Protein AF-A0A929BT39-F1 (afdb_monomer)

Radius of gyration: 15.06 Å; Cα contacts (8 Å, |Δi|>4): 38; chains: 1; bounding box: 34×22×45 Å

pLDDT: mean 76.5, std 16.98, range [36.22, 92.81]

Secondary structure (DSSP, 8-state):
-----TT-TT-TTHHHHHHHHHHHHHHHHTT--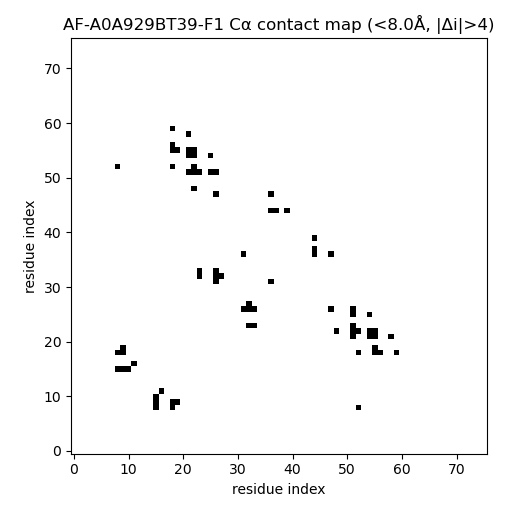TTTTTTS-HHHHHHHHHHHHHHHHHHHHHHHHHHHHHHHHS--

Mean predicted aligned error: 9.37 Å

Structure (mmCIF, N/CA/C/O backbone):
data_AF-A0A929BT39-F1
#
_entry.id   AF-A0A929BT39-F1
#
loop_
_atom_site.group_PDB
_atom_site.id
_atom_site.type_symbol
_atom_site.label_atom_id
_atom_site.label_alt_id
_atom_site.label_comp_id
_atom_site.label_asym_id
_atom_site.label_entity_id
_atom_site.label_seq_id
_atom_site.pdbx_PDB_ins_code
_atom_site.Cartn_x
_atom_site.Cartn_y
_atom_site.Cartn_z
_atom_site.occupancy
_atom_site.B_iso_or_equiv
_atom_site.auth_seq_id
_atom_site.auth_comp_id
_atom_site.auth_asym_id
_atom_site.auth_atom_id
_atom_site.pdbx_PDB_model_num
ATOM 1 N N . MET A 1 1 ? 19.912 -8.524 11.531 1.00 36.22 1 MET A N 1
ATOM 2 C CA . MET A 1 1 ? 18.516 -8.068 11.667 1.00 36.22 1 MET A CA 1
ATOM 3 C C . MET A 1 1 ? 18.551 -6.556 11.525 1.00 36.22 1 MET A C 1
ATOM 5 O O . MET A 1 1 ? 18.790 -5.869 12.508 1.00 36.22 1 MET A O 1
ATOM 9 N N . SER A 1 2 ? 18.517 -6.050 10.293 1.00 40.84 2 SER A N 1
ATOM 10 C CA . SER A 1 2 ? 18.590 -4.604 10.060 1.00 40.84 2 SER A CA 1
ATOM 11 C C . SER A 1 2 ? 17.262 -3.969 10.477 1.00 40.84 2 SER A C 1
ATOM 13 O O . SER A 1 2 ? 16.220 -4.587 10.235 1.00 40.84 2 SER A O 1
ATOM 15 N N . PRO A 1 3 ? 17.283 -2.800 11.138 1.00 47.56 3 PRO A N 1
ATOM 16 C CA . PRO A 1 3 ? 16.067 -2.114 11.527 1.00 47.56 3 PRO A CA 1
ATOM 17 C C . PRO A 1 3 ? 15.300 -1.770 10.254 1.00 47.56 3 PRO A C 1
ATOM 19 O O . PRO A 1 3 ? 15.831 -1.194 9.315 1.00 47.56 3 PRO A O 1
ATOM 22 N N . ILE A 1 4 ? 14.054 -2.212 10.205 1.00 49.75 4 ILE A N 1
ATOM 23 C CA . ILE A 1 4 ? 13.041 -1.677 9.306 1.00 49.75 4 ILE A CA 1
ATOM 24 C C . ILE A 1 4 ? 12.921 -0.187 9.628 1.00 49.75 4 ILE A C 1
ATOM 26 O O . ILE A 1 4 ? 12.226 0.194 10.570 1.00 49.75 4 ILE A O 1
ATOM 30 N N . ASP A 1 5 ? 13.670 0.631 8.891 1.00 43.75 5 ASP A N 1
ATOM 31 C CA . ASP A 1 5 ? 13.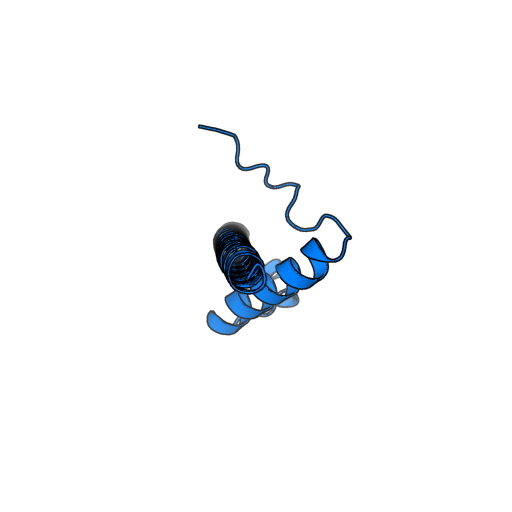591 2.086 8.897 1.00 43.75 5 ASP A CA 1
ATOM 32 C C . ASP A 1 5 ? 12.180 2.494 8.449 1.00 43.75 5 ASP A C 1
ATOM 34 O O . ASP A 1 5 ? 11.894 2.729 7.275 1.00 43.75 5 ASP A O 1
ATOM 38 N N . SER A 1 6 ? 11.274 2.552 9.424 1.00 48.16 6 SER A N 1
ATOM 39 C CA . SER A 1 6 ? 9.871 2.962 9.303 1.00 48.16 6 SER A CA 1
ATOM 40 C C . SER A 1 6 ? 9.701 4.431 8.869 1.00 48.16 6 SER A C 1
ATOM 42 O O . SER A 1 6 ? 8.575 4.922 8.830 1.00 48.16 6 SER A O 1
ATOM 44 N N . GLU A 1 7 ? 10.793 5.132 8.557 1.00 45.59 7 GLU A N 1
ATOM 45 C CA . GLU A 1 7 ? 10.832 6.546 8.172 1.00 45.59 7 GLU A CA 1
ATOM 46 C C . GLU A 1 7 ? 11.063 6.777 6.667 1.00 45.59 7 GLU A C 1
ATOM 48 O O . GLU A 1 7 ? 11.033 7.923 6.228 1.00 45.59 7 GLU A O 1
ATOM 53 N N . ASN A 1 8 ? 11.236 5.730 5.845 1.00 50.00 8 ASN A N 1
ATOM 54 C CA . ASN A 1 8 ? 11.607 5.911 4.430 1.00 50.00 8 ASN A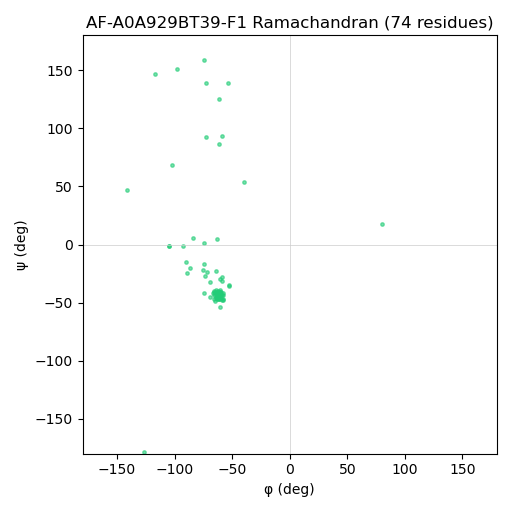 CA 1
ATOM 55 C C . ASN A 1 8 ? 10.484 5.680 3.397 1.00 50.00 8 ASN A C 1
ATOM 57 O O . ASN A 1 8 ? 10.706 5.852 2.203 1.00 50.00 8 ASN A O 1
ATOM 61 N N . CYS A 1 9 ? 9.269 5.320 3.814 1.00 48.28 9 CYS A N 1
ATOM 62 C CA . CYS A 1 9 ? 8.186 4.944 2.890 1.00 48.28 9 CYS A CA 1
ATOM 63 C C . CYS A 1 9 ? 7.531 6.114 2.125 1.00 48.28 9 CYS A C 1
ATOM 65 O O . CYS A 1 9 ? 6.586 5.912 1.364 1.00 48.28 9 CYS A O 1
ATOM 67 N N . VAL A 1 10 ? 7.993 7.354 2.324 1.00 49.53 10 VAL A N 1
ATOM 68 C CA . VAL A 1 10 ? 7.526 8.531 1.566 1.00 49.53 10 VAL A CA 1
ATOM 69 C C . VAL A 1 10 ? 8.696 9.485 1.256 1.00 49.53 10 VAL A C 1
ATOM 71 O O . VAL A 1 10 ? 8.616 10.695 1.454 1.00 49.53 10 VAL A O 1
ATOM 74 N N . ALA A 1 11 ? 9.825 8.965 0.777 1.00 47.38 11 ALA A N 1
ATOM 75 C CA . ALA A 1 11 ? 10.915 9.785 0.241 1.00 47.38 11 ALA A CA 1
ATOM 76 C C . ALA A 1 11 ? 10.559 10.392 -1.138 1.00 47.38 11 ALA A C 1
ATOM 78 O O . ALA A 1 11 ? 10.797 9.771 -2.166 1.00 47.38 11 ALA A O 1
ATOM 79 N N . ALA A 1 12 ? 10.012 11.616 -1.152 1.00 43.81 12 ALA A N 1
ATOM 80 C CA . ALA A 1 12 ? 9.463 12.428 -2.263 1.00 43.81 12 ALA A CA 1
ATOM 81 C C . ALA A 1 12 ? 10.180 12.447 -3.654 1.00 43.81 12 ALA A C 1
ATOM 83 O O . ALA A 1 12 ? 10.448 13.506 -4.219 1.00 43.81 12 ALA A O 1
ATOM 84 N N . GLY A 1 13 ? 10.427 11.286 -4.260 1.00 49.12 13 GLY A N 1
ATOM 85 C CA . GLY A 1 13 ? 10.941 11.074 -5.614 1.00 49.12 13 GLY A CA 1
ATOM 86 C C . GLY A 1 13 ? 10.036 10.140 -6.437 1.00 49.12 13 GLY A C 1
ATOM 87 O O . GLY A 1 13 ? 9.004 9.678 -5.946 1.00 49.12 13 GLY A O 1
ATOM 88 N N . PRO A 1 14 ? 10.395 9.817 -7.696 1.00 53.44 14 PRO A N 1
ATOM 89 C CA . PRO A 1 14 ? 9.595 8.940 -8.566 1.00 53.44 14 PRO A CA 1
ATOM 90 C C . PRO A 1 14 ? 9.374 7.541 -7.969 1.00 53.44 14 PRO A C 1
ATOM 92 O O . PRO A 1 14 ? 8.341 6.919 -8.216 1.00 53.44 14 PRO A O 1
ATOM 95 N N . GLN A 1 15 ? 10.309 7.081 -7.135 1.00 59.59 15 GLN A N 1
ATOM 96 C CA . GLN A 1 15 ? 10.179 5.851 -6.362 1.00 59.59 15 GLN A CA 1
ATOM 97 C C . GLN A 1 15 ? 9.056 5.954 -5.322 1.00 59.59 15 GLN A C 1
ATOM 99 O O . GLN A 1 15 ? 8.246 5.039 -5.248 1.00 59.59 15 GLN A O 1
ATOM 104 N N . SER A 1 16 ? 8.895 7.095 -4.641 1.00 70.31 16 SER A N 1
ATOM 105 C CA . SER A 1 16 ? 7.767 7.302 -3.723 1.00 70.31 16 SER A CA 1
ATOM 106 C C . SER A 1 16 ? 6.426 7.527 -4.399 1.00 70.31 16 SER A C 1
ATOM 108 O O . SER A 1 16 ? 5.408 7.172 -3.819 1.00 70.31 16 SER A O 1
ATOM 110 N N . ALA A 1 17 ? 6.370 8.059 -5.623 1.00 81.19 17 ALA A N 1
ATOM 111 C CA . ALA A 1 17 ? 5.102 8.120 -6.356 1.00 81.19 17 ALA A CA 1
ATOM 112 C C . ALA A 1 17 ? 4.584 6.710 -6.699 1.00 81.19 17 ALA A C 1
ATOM 114 O O . ALA A 1 17 ? 3.389 6.431 -6.582 1.00 81.19 17 ALA A O 1
ATOM 115 N N . LEU A 1 18 ? 5.491 5.813 -7.096 1.00 84.62 18 LEU A N 1
ATOM 116 C CA . LEU A 1 18 ? 5.160 4.427 -7.410 1.00 84.62 18 LEU A CA 1
ATOM 117 C C . LEU A 1 18 ? 4.899 3.594 -6.148 1.00 84.62 18 LEU A C 1
ATOM 119 O O . LEU A 1 18 ? 3.943 2.825 -6.110 1.00 84.62 18 LEU A O 1
ATOM 123 N N . GLU A 1 19 ? 5.705 3.786 -5.107 1.00 83.81 19 GLU A N 1
ATOM 124 C CA . GLU A 1 19 ? 5.500 3.178 -3.793 1.00 83.81 19 GLU A CA 1
ATOM 125 C C . GLU A 1 19 ? 4.138 3.564 -3.218 1.00 83.81 19 GLU A C 1
ATOM 127 O O . GLU A 1 19 ? 3.368 2.683 -2.844 1.00 83.81 19 GLU A O 1
ATOM 132 N N . ARG A 1 20 ? 3.778 4.856 -3.264 1.00 85.44 20 ARG A N 1
ATOM 133 C CA . ARG A 1 20 ? 2.463 5.340 -2.828 1.00 85.44 20 ARG A CA 1
ATOM 134 C C . ARG A 1 20 ? 1.332 4.673 -3.600 1.00 85.44 20 ARG A C 1
ATOM 136 O O . ARG A 1 20 ? 0.364 4.245 -2.986 1.00 85.44 20 ARG A O 1
ATOM 143 N N . LYS A 1 21 ? 1.483 4.498 -4.916 1.00 90.31 21 LYS A N 1
ATOM 144 C CA . LYS A 1 21 ? 0.493 3.789 -5.736 1.00 90.31 21 LYS A CA 1
ATOM 145 C C . LYS A 1 21 ? 0.288 2.342 -5.271 1.00 90.31 21 LYS A C 1
ATOM 147 O O . LYS A 1 21 ? -0.854 1.903 -5.183 1.00 90.31 21 LYS A O 1
ATOM 152 N N . TYR A 1 22 ? 1.359 1.611 -4.956 1.00 91.00 22 TYR A N 1
ATOM 153 C CA . TYR A 1 22 ? 1.247 0.245 -4.427 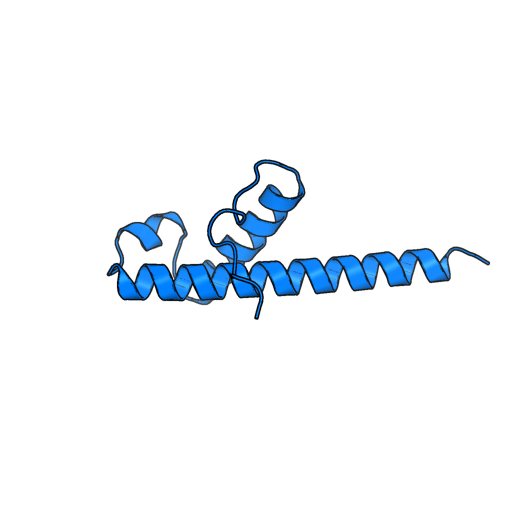1.00 91.00 22 TYR A CA 1
ATOM 154 C C . TYR A 1 22 ? 0.670 0.197 -3.014 1.00 91.00 22 TYR A C 1
ATOM 156 O O . TYR A 1 22 ? -0.049 -0.738 -2.669 1.00 91.00 22 TYR A O 1
ATOM 164 N N . LEU A 1 23 ? 0.952 1.216 -2.209 1.00 89.44 23 LEU A N 1
ATOM 165 C CA . LEU A 1 23 ? 0.382 1.379 -0.879 1.00 89.44 23 LEU A CA 1
ATOM 166 C C . LEU A 1 23 ? -1.137 1.591 -0.972 1.00 89.44 23 LEU A C 1
ATOM 168 O O . LEU A 1 23 ? -1.902 0.881 -0.328 1.00 89.44 23 LEU A O 1
ATOM 172 N N . GLU A 1 24 ? -1.581 2.501 -1.841 1.00 90.81 24 GLU A N 1
ATOM 173 C CA . GLU A 1 24 ? -2.998 2.742 -2.132 1.00 90.81 24 GLU A CA 1
ATOM 174 C C . GLU A 1 24 ? -3.692 1.497 -2.704 1.00 90.81 24 GLU A C 1
ATOM 176 O O . GLU A 1 24 ? -4.809 1.189 -2.300 1.00 90.81 24 GLU A O 1
ATOM 181 N N . GLU A 1 25 ? -3.030 0.753 -3.593 1.00 92.81 25 GLU A N 1
ATOM 182 C CA . GLU A 1 25 ? -3.531 -0.512 -4.149 1.00 92.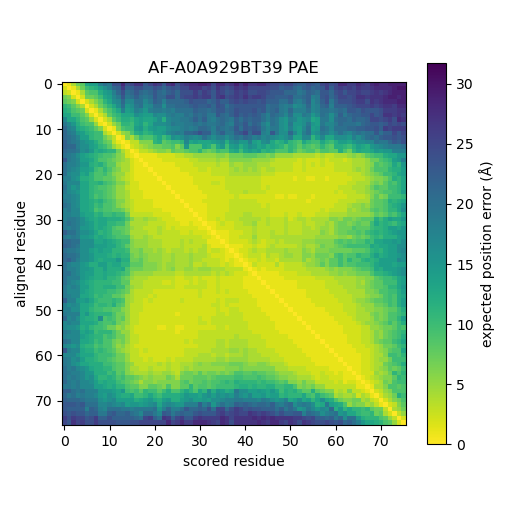81 25 GLU A CA 1
ATOM 183 C C . GLU A 1 25 ? -3.737 -1.573 -3.058 1.00 92.81 25 GLU A C 1
ATOM 185 O O . GLU A 1 25 ? -4.790 -2.213 -3.007 1.00 92.81 25 GLU A O 1
ATOM 190 N N . TYR A 1 26 ? -2.772 -1.727 -2.144 1.00 92.50 26 TYR A N 1
ATOM 191 C CA . TYR A 1 26 ? -2.895 -2.656 -1.021 1.00 92.50 26 TYR A CA 1
ATOM 192 C C . TYR A 1 26 ? -4.064 -2.287 -0.109 1.00 92.50 26 TYR A C 1
ATOM 194 O O . TYR A 1 26 ? -4.874 -3.142 0.251 1.00 92.50 26 TYR A O 1
ATOM 202 N N . LEU A 1 27 ? -4.174 -1.006 0.242 1.00 90.19 27 LEU A N 1
ATOM 203 C CA . LEU A 1 27 ? -5.248 -0.522 1.099 1.00 90.19 27 LEU A CA 1
ATOM 204 C C . LEU A 1 27 ? -6.616 -0.705 0.433 1.00 90.19 27 LEU A C 1
ATOM 206 O O . LEU A 1 27 ? -7.525 -1.240 1.067 1.00 90.19 27 LEU A O 1
ATOM 210 N N . GLN A 1 28 ? -6.742 -0.386 -0.859 1.00 92.69 28 GLN A N 1
ATOM 211 C CA . GLN A 1 28 ? -7.971 -0.627 -1.621 1.00 92.69 28 GLN A CA 1
ATOM 212 C C . GLN A 1 28 ? -8.328 -2.115 -1.665 1.00 92.69 28 GLN A C 1
ATOM 214 O O . GLN A 1 28 ? -9.494 -2.466 -1.497 1.00 92.69 28 GLN A O 1
ATOM 219 N N . SER A 1 29 ? -7.340 -3.007 -1.797 1.00 92.19 29 SER A N 1
ATOM 220 C CA . SER A 1 29 ? -7.560 -4.457 -1.716 1.00 92.19 29 SER A CA 1
ATOM 221 C C . SER A 1 29 ? -8.058 -4.918 -0.341 1.00 92.19 29 SER A C 1
ATOM 223 O O . SER A 1 29 ? -8.645 -5.997 -0.247 1.00 92.19 29 SER A O 1
ATOM 225 N N . LYS A 1 30 ? -7.816 -4.143 0.721 1.00 90.00 30 LYS A N 1
ATOM 226 C CA . LYS A 1 30 ? -8.356 -4.371 2.069 1.00 90.00 30 LYS A CA 1
ATOM 227 C C . LYS A 1 30 ? -9.667 -3.622 2.325 1.00 90.00 30 LYS A C 1
ATOM 229 O O . LYS A 1 30 ? -10.232 -3.773 3.400 1.00 90.00 30 LYS A O 1
ATOM 234 N N . GLY A 1 31 ? -10.159 -2.854 1.352 1.00 92.25 31 GLY A N 1
ATOM 235 C CA . GLY A 1 31 ? -11.373 -2.047 1.477 1.00 92.25 31 GLY A CA 1
ATOM 236 C C . GLY A 1 31 ? -11.172 -0.720 2.211 1.00 92.25 31 GLY A C 1
ATOM 237 O O . GLY A 1 31 ? -12.153 -0.129 2.646 1.00 92.25 31 GLY A O 1
ATOM 238 N N . HIS A 1 32 ? -9.930 -0.250 2.349 1.00 89.81 32 HIS A N 1
ATOM 239 C CA . HIS A 1 32 ? -9.600 1.005 3.021 1.00 89.81 32 HIS A CA 1
ATOM 240 C C . HIS A 1 32 ? -8.967 2.008 2.058 1.00 89.81 32 HIS A C 1
ATOM 242 O O . HIS A 1 32 ? -8.198 1.649 1.165 1.00 89.81 32 HIS A O 1
ATOM 248 N N . ARG A 1 33 ? -9.222 3.298 2.267 1.00 88.00 33 ARG A N 1
ATOM 249 C CA . ARG A 1 33 ? -8.479 4.380 1.610 1.00 88.00 33 ARG A CA 1
ATOM 250 C C . ARG A 1 33 ? -7.400 4.909 2.546 1.00 88.00 33 ARG A C 1
ATOM 252 O O . ARG A 1 33 ? -7.560 4.907 3.761 1.00 88.00 33 ARG A O 1
ATOM 259 N N . LEU A 1 34 ? -6.306 5.423 1.980 1.00 82.62 34 LEU A N 1
ATOM 260 C CA . LEU A 1 34 ? -5.194 6.011 2.745 1.00 82.62 34 LEU A CA 1
ATOM 261 C C . LEU A 1 34 ? -5.672 7.087 3.739 1.00 82.62 34 LEU A C 1
ATOM 263 O O . LEU A 1 34 ? -5.135 7.227 4.836 1.00 82.62 34 LEU A O 1
ATOM 267 N N . GLU A 1 35 ? -6.695 7.846 3.350 1.00 85.25 35 GLU A N 1
ATOM 268 C CA . GLU A 1 35 ? -7.306 8.880 4.178 1.00 85.25 35 GLU A CA 1
ATOM 269 C C . GLU A 1 35 ? -8.146 8.343 5.344 1.00 85.25 35 GLU A C 1
ATOM 271 O O . GLU A 1 35 ? -8.234 9.037 6.348 1.00 85.25 35 GLU A O 1
ATOM 276 N N . GLU A 1 36 ? -8.653 7.112 5.259 1.00 85.75 36 GLU A N 1
ATOM 277 C CA . GLU A 1 36 ? -9.446 6.450 6.308 1.00 85.75 36 GLU A CA 1
ATOM 278 C C . GLU A 1 36 ? -8.549 5.732 7.332 1.00 85.75 36 GLU A C 1
ATOM 280 O O . GLU A 1 36 ? -8.945 5.495 8.469 1.00 85.75 36 GLU A O 1
ATOM 285 N N . ILE A 1 37 ? -7.291 5.433 6.978 1.00 84.69 37 ILE A N 1
ATOM 286 C CA . ILE A 1 37 ? -6.334 4.760 7.879 1.00 84.69 37 ILE A CA 1
ATOM 287 C C . ILE A 1 37 ? -6.096 5.550 9.170 1.00 84.69 37 ILE A C 1
ATOM 289 O O . ILE A 1 37 ? -5.856 4.965 10.221 1.00 84.69 37 ILE A O 1
ATOM 293 N N . LYS A 1 38 ? -6.168 6.881 9.110 1.00 79.88 38 LYS A N 1
ATOM 294 C CA . LYS A 1 38 ? -5.993 7.769 10.277 1.00 79.88 38 LYS A CA 1
ATOM 295 C C . LYS A 1 38 ? -7.209 7.764 11.209 1.00 79.88 38 LYS A C 1
ATOM 297 O O . LYS A 1 38 ? -7.082 8.201 12.348 1.00 79.88 38 LYS A O 1
ATOM 302 N N . GLU A 1 39 ? -8.352 7.286 10.729 1.00 87.62 39 GLU A N 1
ATOM 303 C CA . GLU A 1 39 ? -9.593 7.150 11.498 1.00 87.62 39 GLU A CA 1
ATOM 304 C C . GLU A 1 39 ? -9.691 5.774 12.176 1.00 87.62 39 GLU A C 1
ATOM 306 O O . GLU A 1 39 ? -10.478 5.587 13.103 1.00 87.62 39 GLU A O 1
ATOM 311 N N . LEU A 1 40 ? -8.860 4.815 11.753 1.00 86.44 40 LEU A N 1
ATOM 312 C CA . LEU A 1 40 ? -8.780 3.489 12.352 1.00 86.44 40 LEU A CA 1
ATOM 313 C C . LEU A 1 40 ? -8.065 3.501 13.714 1.00 86.44 40 LEU A C 1
ATOM 315 O O . LEU A 1 40 ? -7.244 4.381 14.003 1.00 86.44 40 LEU A O 1
ATOM 319 N N . PRO A 1 41 ? -8.303 2.473 14.551 1.00 92.19 41 PRO A N 1
ATOM 320 C CA . PRO A 1 41 ? -7.543 2.270 15.775 1.00 92.19 41 PRO A CA 1
ATOM 321 C C . PRO A 1 41 ? -6.043 2.246 15.486 1.00 92.19 41 PRO A C 1
ATOM 323 O O . PRO A 1 41 ? -5.592 1.622 14.528 1.00 92.19 41 PRO A O 1
ATOM 326 N N . LYS A 1 42 ? -5.249 2.875 16.356 1.00 86.38 42 LYS A N 1
ATOM 327 C CA . LYS A 1 42 ? -3.797 3.035 16.168 1.00 86.38 42 LYS A CA 1
ATOM 328 C C . LYS A 1 42 ? -3.063 1.714 15.893 1.00 86.38 42 LYS A C 1
ATOM 330 O O . LYS A 1 42 ? -2.100 1.698 15.131 1.00 86.38 42 LYS A O 1
ATOM 335 N N . GLU A 1 43 ? -3.513 0.617 16.500 1.00 89.19 43 GLU A N 1
ATOM 336 C CA . GLU A 1 43 ? -2.966 -0.723 16.253 1.00 89.19 43 GLU A CA 1
ATOM 337 C C . GLU A 1 43 ? -3.291 -1.245 14.848 1.00 89.19 43 GLU A C 1
ATOM 339 O O . GLU A 1 43 ? -2.399 -1.733 14.154 1.00 89.19 43 GLU A O 1
ATOM 344 N N . GLU A 1 44 ? -4.539 -1.087 14.407 1.00 87.50 44 GLU A N 1
ATOM 345 C CA . GLU A 1 44 ? -5.014 -1.502 13.083 1.00 87.50 44 GLU A CA 1
ATOM 346 C C . GLU A 1 44 ? -4.337 -0.677 11.981 1.00 87.50 44 GLU A C 1
ATOM 348 O O . GLU A 1 44 ? -3.774 -1.220 11.032 1.00 87.50 44 GLU A O 1
ATOM 353 N N . ALA A 1 45 ? -4.289 0.646 12.162 1.00 86.75 45 ALA A N 1
ATOM 354 C CA . ALA A 1 45 ? -3.627 1.569 11.250 1.00 86.75 45 ALA A CA 1
ATOM 355 C C . ALA A 1 45 ? -2.139 1.229 11.080 1.00 86.75 45 ALA A C 1
ATOM 357 O O . ALA A 1 45 ? -1.620 1.200 9.962 1.00 86.75 45 ALA A O 1
ATOM 358 N N . LYS A 1 46 ? -1.447 0.920 12.188 1.00 86.12 46 LYS A N 1
ATOM 359 C CA . LYS A 1 46 ? -0.034 0.529 12.168 1.00 86.12 46 LYS A CA 1
ATOM 360 C C . LYS A 1 46 ? 0.176 -0.810 11.462 1.00 86.12 46 LYS A C 1
ATOM 362 O O . LYS A 1 46 ? 1.137 -0.939 10.701 1.00 86.12 46 LYS A O 1
ATOM 367 N N . ARG A 1 47 ? -0.698 -1.793 11.695 1.00 88.88 47 ARG A N 1
ATOM 368 C CA . ARG A 1 47 ? -0.659 -3.089 11.001 1.00 88.88 47 ARG A CA 1
ATOM 369 C C . ARG A 1 47 ? -0.837 -2.911 9.498 1.00 88.88 47 ARG A C 1
ATOM 371 O O . ARG A 1 47 ? 0.060 -3.285 8.746 1.00 88.88 47 ARG A O 1
ATOM 378 N N . LEU A 1 48 ? -1.904 -2.231 9.082 1.00 87.56 48 LEU A N 1
ATOM 379 C CA . LEU A 1 48 ? -2.204 -1.983 7.673 1.00 87.56 48 LEU A CA 1
ATOM 380 C C . LEU A 1 48 ? -1.083 -1.219 6.966 1.00 87.56 48 LEU A C 1
ATOM 382 O O . LEU A 1 48 ? -0.683 -1.611 5.875 1.00 87.56 48 LEU A O 1
ATOM 386 N N . MET A 1 49 ? -0.524 -0.179 7.592 1.00 85.38 49 MET A N 1
ATOM 387 C CA . MET A 1 49 ? 0.617 0.559 7.033 1.00 85.38 49 MET A CA 1
ATOM 388 C C . MET A 1 49 ? 1.869 -0.310 6.894 1.00 85.38 49 MET A C 1
ATOM 390 O O . MET A 1 49 ? 2.563 -0.232 5.882 1.00 85.38 49 MET A O 1
ATOM 394 N N . THR A 1 50 ? 2.150 -1.161 7.882 1.00 87.56 50 THR A N 1
ATOM 395 C CA . THR A 1 50 ? 3.305 -2.072 7.846 1.00 87.56 50 THR A CA 1
ATOM 396 C C . THR A 1 50 ? 3.165 -3.083 6.708 1.00 87.56 50 THR A C 1
ATOM 398 O O . THR A 1 50 ? 4.104 -3.307 5.939 1.00 87.56 50 THR A O 1
ATOM 401 N N . GLU A 1 51 ? 1.979 -3.672 6.567 1.00 89.56 51 GLU A N 1
ATOM 402 C CA . GLU A 1 51 ? 1.678 -4.609 5.489 1.00 89.56 51 GLU A CA 1
ATOM 403 C C . GLU A 1 51 ? 1.714 -3.924 4.116 1.00 89.56 51 GLU A C 1
ATOM 405 O O . GLU A 1 51 ? 2.325 -4.454 3.188 1.00 89.56 51 GLU A O 1
ATOM 410 N N 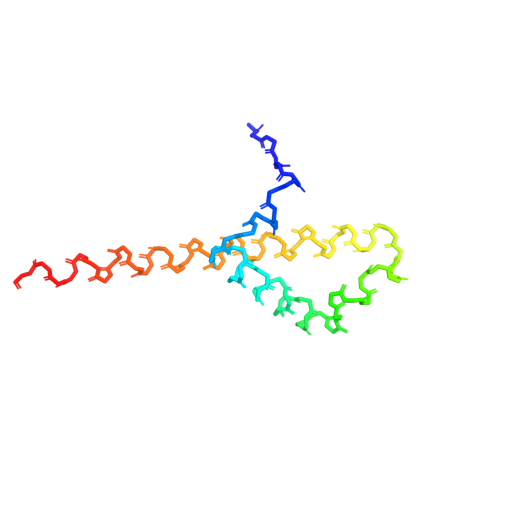. ALA A 1 52 ? 1.148 -2.720 3.995 1.00 88.19 52 ALA A N 1
ATOM 411 C CA . ALA A 1 52 ? 1.147 -1.947 2.756 1.00 88.19 52 ALA A CA 1
ATOM 412 C C . ALA A 1 52 ? 2.570 -1.554 2.321 1.00 88.19 52 ALA A C 1
ATOM 414 O O . ALA A 1 52 ? 2.924 -1.682 1.149 1.00 88.19 52 ALA A O 1
ATOM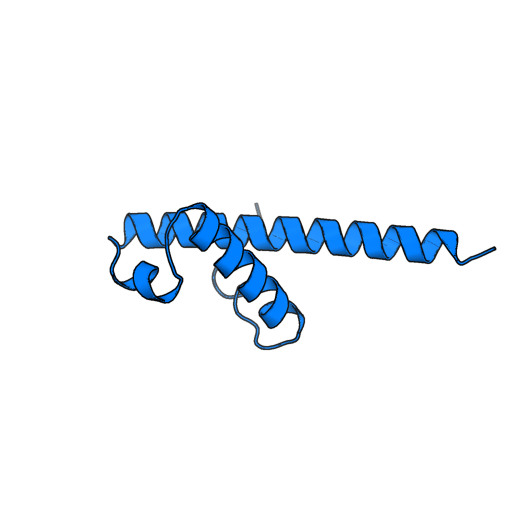 415 N N . CYS A 1 53 ? 3.418 -1.144 3.268 1.00 85.88 53 CYS A N 1
ATOM 416 C CA . CYS A 1 53 ? 4.824 -0.831 3.011 1.00 85.88 53 CYS A CA 1
ATOM 417 C C . CYS A 1 53 ? 5.611 -2.070 2.559 1.00 85.88 53 CYS A C 1
ATOM 419 O O . CYS A 1 53 ? 6.416 -2.011 1.625 1.00 85.88 53 CYS A O 1
ATOM 421 N N . THR A 1 54 ? 5.345 -3.216 3.193 1.00 88.00 54 THR A N 1
ATOM 422 C CA . THR A 1 54 ? 5.933 -4.501 2.801 1.00 88.00 54 THR A CA 1
ATOM 423 C C . THR A 1 54 ? 5.497 -4.874 1.383 1.00 88.00 54 THR A C 1
ATOM 425 O O . THR A 1 54 ? 6.335 -5.206 0.546 1.00 88.00 54 THR A O 1
ATOM 428 N N . TYR A 1 55 ? 4.204 -4.751 1.078 1.00 90.38 55 TYR A N 1
ATOM 429 C CA . TYR A 1 55 ? 3.648 -5.017 -0.247 1.00 90.38 55 TYR A CA 1
ATOM 430 C C . TYR A 1 55 ? 4.292 -4.147 -1.334 1.00 90.38 55 TYR A C 1
ATOM 432 O O . TYR A 1 55 ? 4.740 -4.665 -2.359 1.00 90.38 55 TYR A O 1
ATOM 440 N N . ALA A 1 56 ? 4.401 -2.839 -1.091 1.00 88.44 56 ALA A N 1
ATOM 441 C CA . ALA A 1 56 ? 5.023 -1.908 -2.023 1.00 88.44 56 ALA A CA 1
ATOM 442 C C . ALA A 1 56 ? 6.501 -2.247 -2.275 1.00 88.44 56 ALA A C 1
ATOM 444 O O . ALA A 1 56 ? 6.937 -2.286 -3.427 1.00 88.44 56 ALA A O 1
ATOM 445 N N . SER A 1 57 ? 7.245 -2.598 -1.222 1.00 86.31 57 SER A N 1
ATOM 446 C CA . SER A 1 57 ? 8.648 -3.022 -1.331 1.00 86.31 57 SER A CA 1
ATOM 447 C C . SER A 1 57 ? 8.800 -4.279 -2.193 1.00 86.31 57 SER A C 1
ATOM 449 O O . SER A 1 57 ? 9.662 -4.332 -3.073 1.00 86.31 57 SER A O 1
ATOM 451 N N . TYR A 1 58 ? 7.925 -5.273 -2.003 1.00 89.44 58 TYR A N 1
ATOM 452 C CA . TYR A 1 58 ? 7.893 -6.470 -2.848 1.00 89.44 58 TYR A CA 1
ATOM 453 C C . TYR A 1 58 ? 7.618 -6.118 -4.313 1.00 89.44 58 TYR A C 1
ATOM 455 O O . TYR A 1 58 ? 8.348 -6.566 -5.196 1.00 89.44 58 TYR A O 1
ATOM 463 N N . LYS A 1 59 ? 6.617 -5.273 -4.587 1.00 90.94 59 LYS A N 1
ATOM 464 C CA . LYS A 1 59 ? 6.265 -4.868 -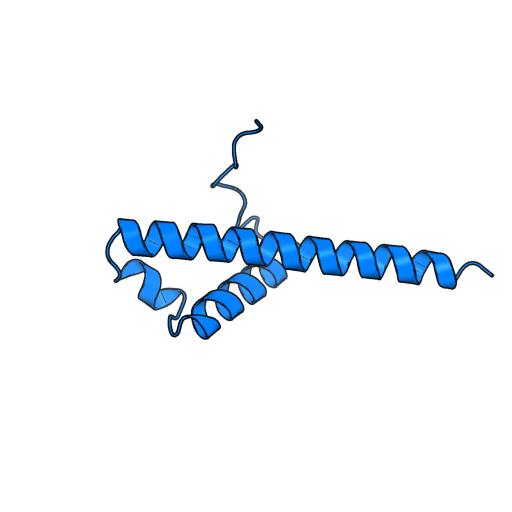5.956 1.00 90.94 59 LYS A CA 1
ATOM 465 C C . LYS A 1 59 ? 7.387 -4.112 -6.661 1.00 90.94 59 LYS A C 1
ATOM 467 O O . LYS A 1 59 ? 7.644 -4.355 -7.843 1.00 90.94 59 LYS A O 1
ATOM 472 N N . LEU A 1 60 ? 8.088 -3.238 -5.943 1.00 87.50 60 LEU A N 1
ATOM 473 C CA . LEU A 1 60 ? 9.264 -2.548 -6.466 1.00 87.50 60 LEU A CA 1
ATOM 474 C C . LEU A 1 60 ? 10.393 -3.536 -6.784 1.00 87.50 60 LEU A C 1
ATOM 476 O O . LEU A 1 60 ? 10.932 -3.497 -7.890 1.00 87.50 60 LEU A O 1
ATOM 480 N N . ALA A 1 61 ? 10.687 -4.480 -5.887 1.00 87.81 61 ALA A N 1
ATOM 481 C CA . ALA A 1 61 ? 11.694 -5.514 -6.129 1.00 87.81 61 ALA A CA 1
ATOM 482 C C . ALA A 1 61 ? 11.350 -6.397 -7.348 1.00 87.81 61 ALA A C 1
ATOM 484 O O . ALA A 1 61 ? 12.222 -6.698 -8.171 1.00 87.81 61 ALA A O 1
ATOM 485 N N . GLU A 1 62 ? 10.075 -6.768 -7.520 1.00 88.31 62 GLU A N 1
ATOM 486 C CA . GLU A 1 62 ? 9.594 -7.490 -8.705 1.00 88.31 62 GLU A CA 1
ATOM 487 C C . GLU A 1 62 ? 9.829 -6.683 -9.993 1.00 88.31 62 GLU A C 1
ATOM 489 O O . GLU A 1 62 ? 10.324 -7.215 -10.994 1.00 88.31 62 GLU A O 1
ATOM 494 N N . LEU A 1 63 ? 9.496 -5.388 -9.986 1.00 87.25 63 LEU A N 1
ATOM 495 C CA . LEU A 1 63 ? 9.709 -4.505 -11.132 1.00 87.25 63 LEU A CA 1
ATOM 496 C C . LEU A 1 63 ? 11.188 -4.343 -11.478 1.00 87.25 63 LEU A C 1
ATOM 498 O O . LEU A 1 63 ? 11.549 -4.434 -12.655 1.00 87.25 63 LEU A O 1
ATOM 502 N N . GLU A 1 64 ? 12.044 -4.133 -10.481 1.00 83.44 64 GLU A N 1
ATOM 503 C CA . GLU A 1 64 ? 13.487 -4.020 -10.678 1.00 83.44 64 GLU A CA 1
ATOM 504 C C . GLU A 1 64 ? 14.079 -5.303 -11.262 1.00 83.44 64 GLU A C 1
ATOM 506 O O . GLU A 1 64 ? 14.876 -5.244 -12.201 1.00 83.44 64 GLU A O 1
ATOM 511 N N . SER A 1 65 ? 13.662 -6.464 -10.752 1.00 83.56 65 SER A N 1
ATOM 512 C CA . SER A 1 65 ? 14.080 -7.769 -11.268 1.00 83.56 65 SER A CA 1
ATOM 513 C C . SER A 1 65 ? 13.700 -7.929 -12.746 1.00 83.56 65 SER A C 1
ATOM 515 O O . SER A 1 65 ? 14.548 -8.234 -13.592 1.00 83.56 65 SER A O 1
ATOM 517 N N . ARG A 1 66 ? 12.452 -7.598 -13.106 1.00 82.25 66 ARG A N 1
ATOM 518 C CA . ARG A 1 66 ? 11.967 -7.640 -14.498 1.00 82.25 66 ARG A CA 1
ATOM 519 C C . ARG A 1 66 ? 12.692 -6.647 -15.405 1.00 82.25 66 ARG A C 1
ATOM 521 O O . ARG A 1 66 ? 12.981 -6.960 -16.561 1.00 82.25 66 ARG A O 1
ATOM 528 N N . ALA A 1 67 ? 12.991 -5.449 -14.909 1.00 79.44 67 ALA A N 1
ATOM 529 C CA . ALA A 1 67 ? 13.736 -4.443 -15.658 1.00 79.44 67 ALA A CA 1
ATOM 530 C C . ALA A 1 67 ? 15.179 -4.896 -15.931 1.00 79.44 67 ALA A C 1
ATOM 532 O O . ALA A 1 67 ? 15.659 -4.765 -17.060 1.00 79.44 67 ALA A O 1
ATOM 533 N N . LYS A 1 68 ? 15.846 -5.483 -14.928 1.00 73.31 68 LYS A N 1
ATOM 534 C CA . LYS A 1 68 ? 17.185 -6.076 -15.062 1.00 73.31 68 LYS A CA 1
ATOM 535 C C . LYS A 1 68 ? 17.184 -7.234 -16.065 1.00 73.31 68 LYS A C 1
ATOM 537 O O . LYS A 1 68 ? 18.086 -7.309 -16.896 1.00 73.31 68 LYS A O 1
ATOM 542 N N . PHE A 1 69 ? 16.149 -8.077 -16.057 1.00 70.25 69 PHE A N 1
ATOM 543 C CA . PHE A 1 69 ? 16.005 -9.172 -17.019 1.00 70.25 69 PHE A CA 1
ATOM 544 C C . PHE A 1 69 ? 15.862 -8.673 -18.466 1.00 70.25 69 PHE A C 1
ATOM 546 O O . PHE A 1 69 ? 16.595 -9.125 -19.341 1.00 70.25 69 PHE A O 1
ATOM 553 N N . ARG A 1 70 ? 15.002 -7.675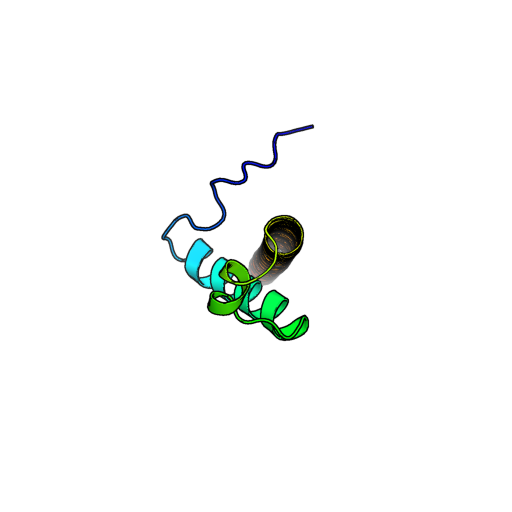 -18.724 1.00 67.31 70 ARG A N 1
ATOM 554 C CA . ARG A 1 70 ? 14.838 -7.095 -20.074 1.00 67.31 70 ARG A CA 1
ATOM 555 C C . ARG A 1 70 ? 16.127 -6.493 -20.633 1.00 67.31 70 ARG A C 1
ATOM 557 O O . ARG A 1 70 ? 16.427 -6.702 -21.805 1.00 67.31 70 ARG A O 1
ATOM 564 N N . LYS A 1 71 ? 16.907 -5.788 -19.805 1.00 65.94 71 LYS A N 1
ATOM 565 C CA . LYS A 1 71 ? 18.208 -5.227 -20.216 1.00 65.94 71 LYS A CA 1
ATOM 566 C C . LYS A 1 71 ? 19.204 -6.304 -20.652 1.00 65.94 71 LYS A C 1
ATOM 568 O O . LYS A 1 71 ? 20.036 -6.040 -21.509 1.00 65.94 71 LYS A O 1
ATOM 573 N N . LYS A 1 72 ? 19.100 -7.512 -20.093 1.00 61.78 72 LYS A N 1
ATOM 574 C CA . LYS A 1 72 ? 19.974 -8.642 -20.425 1.00 61.78 72 LYS A CA 1
ATOM 575 C C . LYS A 1 72 ? 19.639 -9.286 -21.778 1.00 61.78 72 LYS A C 1
ATOM 577 O O . LYS A 1 72 ? 20.507 -9.920 -22.357 1.00 61.78 72 LYS A O 1
ATOM 582 N N . ILE A 1 73 ? 18.410 -9.114 -22.279 1.00 66.12 73 ILE A N 1
ATOM 583 C CA . ILE A 1 73 ? 17.943 -9.713 -23.545 1.00 66.12 73 ILE A CA 1
ATOM 584 C C . ILE A 1 73 ? 18.235 -8.810 -24.757 1.00 66.12 73 ILE A C 1
ATOM 586 O O . ILE A 1 73 ? 18.373 -9.303 -25.865 1.00 66.12 73 ILE A O 1
ATOM 590 N N . HIS A 1 74 ? 18.370 -7.495 -24.564 1.00 58.72 74 HIS A N 1
ATOM 591 C CA . HIS A 1 74 ? 18.680 -6.536 -25.641 1.00 58.72 74 HIS A CA 1
ATOM 592 C C . HIS A 1 74 ? 20.183 -6.407 -25.968 1.00 58.72 74 HIS A C 1
ATOM 594 O O . HIS A 1 74 ? 20.560 -5.548 -26.758 1.00 58.72 74 HIS A O 1
ATOM 600 N N . TYR A 1 75 ? 21.043 -7.224 -25.355 1.00 55.94 75 TYR A N 1
ATOM 601 C CA . TYR A 1 75 ? 22.481 -7.278 -25.638 1.00 55.94 75 TYR A CA 1
ATOM 602 C C . TYR A 1 75 ? 22.772 -8.512 -26.512 1.00 55.94 75 TYR A C 1
ATOM 604 O O . TYR A 1 75 ? 23.317 -9.511 -26.048 1.00 55.94 75 TYR A O 1
ATOM 612 N N . THR A 1 76 ? 22.311 -8.495 -27.761 1.00 47.47 76 THR A N 1
ATOM 613 C CA . THR A 1 76 ? 22.694 -9.428 -28.836 1.00 47.47 76 THR A CA 1
ATOM 614 C C . THR A 1 76 ? 22.580 -8.695 -30.161 1.00 47.47 76 THR A C 1
ATOM 616 O O . THR A 1 76 ? 21.601 -7.929 -30.305 1.00 47.47 76 THR A O 1
#

Nearest PDB structures (foldseek):
  7dr1-assembly1_F  TM=4.058E-01  e=3.487E+00  Cyanophora paradoxa
  7f4v-assembly1_aF  TM=4.589E-01  e=7.990E+00  Gloeobacter violaceus PCC 7421
  6vpv-assembly1_F  TM=3.666E-01  e=9.077E+00  Cyanobacterium aponinum 0216

Solvent-accessible surface area (backbone atoms only — not comparable to full-atom values): 4444 Å² total; per-residue (Å²): 135,79,80,82,68,86,81,58,81,70,56,92,43,75,66,25,58,54,35,45,50,38,30,48,49,44,31,48,76,71,76,39,52,79,82,51,40,78,76,42,57,71,68,57,32,51,50,53,52,51,52,18,52,51,50,19,52,52,53,51,52,53,50,52,51,53,52,54,52,55,62,63,68,72,74,119

Sequence (76 aa):
MSPIDSENCVAAGPQSALERKYLEEYLQSKGHRLEEIKELPKEEAKRLMTEACTYASYKLAELESRAKFRKKIHYT

Foldseek 3Di:
DDDPPPPPCQPPDPLNVQLVVQLQVQQVVVVHGPVCLVVDDPVSSVVSNVVSNVRSVVVVVVVVVVVVVVVVVPPD